Protein AF-A0A920B642-F1 (afdb_monomer_lite)

Radius of gyration: 18.39 Å; chains: 1; bounding box: 37×19×46 Å

Sequence (72 aa):
MKAETILKTRKFDRKSLNFLYNLIVQEGALDKAKKEAEKYSKKALNNIKHLKNSEYKIALQYLLIGNLTRIN

pLDDT: mean 89.85, std 4.78, range [65.38, 96.0]

Secondary structure (DSSP, 8-state):
-HHHHHHHHT---HHHHHHHHHHHHHTTHHHHHHHHHHHHHHHHHHHHHTSPS-HHHHHHHHHHHHHHHHH-

Foldseek 3Di:
DLLVVCVVVVPDDPVNVVVVVVVCVVVVVLVVVLVVLVVVLVVQLVVLVPPDDDPVSVVSVVVSVVSNVVSD

Structure (mmCIF, N/CA/C/O backbone):
data_AF-A0A920B642-F1
#
_entry.id   AF-A0A920B642-F1
#
loop_
_atom_site.group_PDB
_atom_site.id
_atom_site.type_symbol
_atom_site.label_atom_id
_atom_site.label_alt_id
_atom_site.label_comp_id
_atom_site.label_asym_id
_atom_site.label_entity_id
_atom_site.label_seq_id
_atom_site.pdbx_PDB_ins_code
_atom_site.Cartn_x
_atom_site.Cartn_y
_atom_site.Cartn_z
_atom_site.occupancy
_atom_site.B_iso_or_equiv
_atom_site.auth_seq_id
_atom_site.auth_comp_id
_atom_site.auth_asym_id
_atom_site.auth_atom_id
_atom_site.pdbx_PDB_model_num
ATOM 1 N N . MET A 1 1 ? 7.811 5.894 -24.600 1.00 80.62 1 MET A N 1
ATOM 2 C CA . MET A 1 1 ? 9.069 5.727 -23.817 1.00 80.62 1 MET A CA 1
ATOM 3 C C . MET A 1 1 ? 9.457 4.250 -23.679 1.00 80.62 1 MET A C 1
ATOM 5 O O . MET A 1 1 ? 8.590 3.394 -23.788 1.00 80.62 1 MET A O 1
ATOM 9 N N . LYS A 1 2 ? 10.732 3.926 -23.389 1.00 84.56 2 LYS A N 1
ATOM 10 C CA . LYS A 1 2 ? 11.239 2.537 -23.236 1.00 84.56 2 LYS A CA 1
ATOM 11 C C . LYS A 1 2 ? 10.450 1.690 -22.220 1.00 84.56 2 LYS A C 1
ATOM 13 O O . LYS A 1 2 ? 10.218 0.513 -22.472 1.00 84.56 2 LYS A O 1
ATOM 18 N N . ALA A 1 3 ? 9.998 2.292 -21.116 1.00 84.38 3 ALA A N 1
ATOM 19 C CA . ALA A 1 3 ? 9.161 1.628 -20.112 1.00 84.38 3 ALA A CA 1
ATOM 20 C C . ALA A 1 3 ? 7.807 1.168 -20.683 1.00 84.38 3 ALA A C 1
ATOM 22 O O . ALA A 1 3 ? 7.434 0.010 -20.534 1.00 84.38 3 ALA A O 1
ATOM 23 N N . GLU A 1 4 ? 7.105 2.045 -21.405 1.00 87.31 4 GLU A N 1
ATOM 24 C CA . GLU A 1 4 ? 5.817 1.731 -22.042 1.00 87.31 4 GLU A CA 1
ATOM 25 C C . GLU A 1 4 ? 5.952 0.608 -23.072 1.00 87.31 4 GLU A C 1
ATOM 27 O O . GLU A 1 4 ? 5.075 -0.245 -23.169 1.00 87.31 4 GLU A O 1
ATOM 32 N N . THR A 1 5 ? 7.056 0.578 -23.824 1.00 88.12 5 THR A N 1
ATOM 33 C CA . THR A 1 5 ? 7.333 -0.497 -24.783 1.00 88.12 5 THR A CA 1
ATOM 34 C C . THR A 1 5 ? 7.510 -1.841 -24.077 1.00 88.12 5 THR A C 1
ATOM 36 O O . THR A 1 5 ? 6.926 -2.832 -24.512 1.00 88.12 5 THR A O 1
ATOM 39 N N . ILE A 1 6 ? 8.260 -1.890 -22.970 1.00 86.94 6 ILE A N 1
ATOM 40 C CA . ILE A 1 6 ? 8.418 -3.113 -22.161 1.00 86.94 6 ILE A CA 1
ATOM 41 C C . ILE A 1 6 ? 7.053 -3.586 -21.639 1.00 86.94 6 ILE A C 1
ATOM 43 O O . ILE A 1 6 ? 6.703 -4.753 -21.804 1.00 86.94 6 ILE A O 1
ATOM 47 N N . LEU A 1 7 ? 6.249 -2.674 -21.083 1.00 86.94 7 LEU A N 1
ATOM 48 C CA . LEU A 1 7 ? 4.928 -2.994 -20.532 1.00 86.94 7 LEU A CA 1
ATOM 49 C C . LEU A 1 7 ? 3.946 -3.489 -21.605 1.00 86.94 7 LEU A C 1
ATOM 51 O O . LEU A 1 7 ? 3.261 -4.490 -21.396 1.00 86.94 7 LEU A O 1
ATOM 55 N N . LYS A 1 8 ? 3.898 -2.833 -22.772 1.00 90.00 8 LYS A N 1
ATOM 56 C CA . LYS A 1 8 ? 3.011 -3.213 -23.888 1.00 90.00 8 LYS A CA 1
ATOM 57 C C . LYS A 1 8 ? 3.409 -4.544 -24.523 1.00 90.00 8 LYS A C 1
ATOM 59 O O . LYS A 1 8 ? 2.540 -5.342 -24.855 1.00 90.00 8 LYS A O 1
ATOM 64 N N . THR A 1 9 ? 4.709 -4.793 -24.680 1.00 89.88 9 THR A N 1
ATOM 65 C CA . THR A 1 9 ? 5.217 -6.033 -25.297 1.00 89.88 9 THR A CA 1
ATOM 66 C C . THR A 1 9 ? 5.259 -7.216 -24.330 1.00 89.88 9 THR A C 1
ATOM 68 O O . THR A 1 9 ? 5.446 -8.344 -24.779 1.00 89.88 9 THR A O 1
ATOM 71 N N . ARG A 1 10 ? 5.091 -6.973 -23.019 1.00 81.31 10 ARG A N 1
ATOM 72 C CA . ARG A 1 10 ? 5.146 -7.973 -21.936 1.00 81.31 10 ARG A CA 1
ATOM 73 C C . ARG A 1 10 ? 6.423 -8.827 -21.932 1.00 81.31 10 ARG A C 1
ATOM 75 O O . ARG A 1 10 ? 6.444 -9.919 -21.369 1.00 81.31 10 ARG A O 1
ATOM 82 N N . LYS A 1 11 ? 7.505 -8.341 -22.549 1.00 81.25 11 LYS A N 1
ATOM 83 C CA . LYS A 1 11 ? 8.811 -9.011 -22.553 1.00 81.25 11 LYS A CA 1
ATOM 84 C C . LYS A 1 11 ? 9.575 -8.638 -21.286 1.00 81.25 11 LYS A C 1
ATOM 86 O O . LYS A 1 11 ? 10.362 -7.696 -21.292 1.00 81.25 11 LYS A O 1
ATOM 91 N N . PHE A 1 12 ? 9.316 -9.378 -20.210 1.00 87.31 12 PHE A N 1
ATOM 92 C CA . PHE A 1 12 ? 9.902 -9.153 -18.887 1.00 87.31 12 PHE A CA 1
ATOM 93 C C . PHE A 1 12 ? 11.164 -9.992 -18.649 1.00 87.31 12 PHE A C 1
ATOM 95 O O . 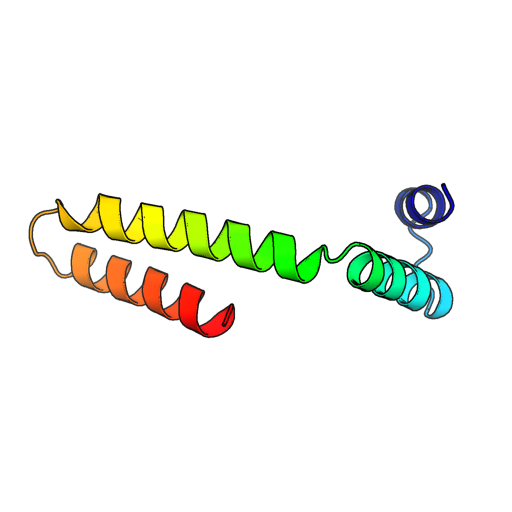PHE A 1 12 ? 11.209 -10.841 -17.762 1.00 87.31 12 PHE A O 1
ATOM 102 N N . ASP A 1 13 ? 12.204 -9.768 -19.450 1.00 91.06 13 ASP A N 1
ATOM 103 C CA . ASP A 1 13 ? 13.528 -10.316 -19.141 1.00 91.06 13 ASP A CA 1
ATOM 104 C C . ASP A 1 13 ? 14.178 -9.585 -17.946 1.00 91.06 13 ASP A C 1
ATOM 106 O O . ASP A 1 13 ? 13.746 -8.502 -17.535 1.00 91.06 13 ASP A O 1
ATOM 110 N N . ARG A 1 14 ? 15.264 -10.140 -17.393 1.00 91.25 14 ARG A N 1
ATOM 111 C CA . ARG A 1 14 ? 15.967 -9.542 -16.242 1.00 91.25 14 ARG A CA 1
ATOM 112 C C . ARG A 1 14 ? 16.415 -8.094 -16.494 1.00 91.25 14 ARG A C 1
ATOM 114 O O . ARG A 1 14 ? 16.382 -7.276 -15.579 1.00 91.25 14 ARG A O 1
ATOM 121 N N . LYS A 1 15 ? 16.817 -7.754 -17.723 1.00 92.88 15 LYS A N 1
ATOM 122 C CA . LYS A 1 15 ? 17.280 -6.404 -18.089 1.00 92.88 15 LYS A CA 1
ATOM 123 C C . LYS A 1 15 ? 16.126 -5.403 -18.075 1.00 92.88 15 LYS A C 1
ATOM 125 O O . LYS A 1 15 ? 16.290 -4.281 -17.599 1.00 92.88 15 LYS A O 1
ATOM 130 N N . SER A 1 16 ? 14.971 -5.808 -18.583 1.00 92.25 16 SER A N 1
ATOM 131 C CA . SER A 1 16 ? 13.750 -5.015 -18.611 1.00 92.25 16 SER A CA 1
ATOM 132 C C . SER A 1 16 ? 13.183 -4.808 -17.203 1.00 92.25 16 SER A C 1
ATOM 134 O O . SER A 1 16 ? 12.827 -3.682 -16.864 1.00 92.25 16 SER A O 1
ATOM 136 N N . LEU A 1 17 ? 13.217 -5.840 -16.350 1.00 93.19 17 LEU A N 1
ATOM 137 C CA . LEU A 1 17 ? 12.830 -5.747 -14.940 1.00 93.19 17 LEU A CA 1
ATOM 138 C C . LEU A 1 17 ? 13.749 -4.797 -14.166 1.00 93.19 17 LEU A C 1
ATOM 140 O O . LEU A 1 17 ? 13.256 -3.895 -13.494 1.00 93.19 17 LEU A O 1
ATOM 144 N N . ASN A 1 18 ? 15.070 -4.924 -14.328 1.00 94.44 18 ASN A N 1
ATOM 145 C CA . ASN A 1 18 ? 16.033 -4.009 -13.709 1.00 94.44 18 ASN A CA 1
ATOM 146 C C . ASN A 1 18 ? 15.820 -2.560 -14.170 1.00 94.44 18 ASN A C 1
ATOM 148 O O . ASN A 1 18 ? 15.882 -1.637 -13.364 1.00 94.44 18 ASN A O 1
ATOM 152 N N . PHE A 1 19 ? 15.550 -2.349 -15.463 1.00 94.19 19 PHE A N 1
ATOM 153 C CA . PHE A 1 19 ? 15.259 -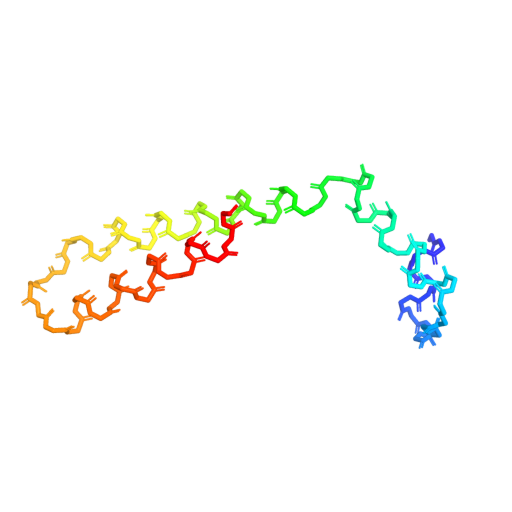1.017 -15.993 1.00 94.19 19 PHE A CA 1
ATOM 154 C C . PHE A 1 19 ? 13.996 -0.415 -15.363 1.00 94.19 19 PHE A C 1
ATOM 156 O O . PHE A 1 19 ? 14.028 0.734 -14.927 1.00 94.19 19 PHE A O 1
ATOM 163 N N . LEU A 1 20 ? 12.902 -1.181 -15.292 1.00 93.25 20 LEU A N 1
ATOM 164 C CA . LEU A 1 20 ? 11.648 -0.723 -14.689 1.00 93.25 20 LEU A CA 1
ATOM 165 C C . LEU A 1 20 ? 11.802 -0.452 -13.188 1.00 93.25 20 LEU A C 1
ATOM 167 O O . LEU A 1 20 ? 11.307 0.561 -12.702 1.00 93.25 20 LEU A O 1
ATOM 171 N N . TYR A 1 21 ? 12.518 -1.316 -12.468 1.00 92.56 21 TYR A N 1
ATOM 172 C CA . TYR A 1 21 ? 12.811 -1.117 -11.052 1.00 92.56 21 TYR A CA 1
ATOM 173 C C . TYR A 1 21 ? 13.613 0.168 -10.818 1.00 92.56 21 TYR A C 1
ATOM 175 O O . TYR A 1 21 ? 13.218 1.001 -10.006 1.00 92.56 21 TYR A O 1
ATOM 183 N N . ASN A 1 22 ? 14.692 0.379 -11.575 1.00 94.19 22 ASN A N 1
ATOM 184 C CA . ASN A 1 22 ? 15.505 1.587 -11.445 1.00 94.19 22 ASN A CA 1
ATOM 185 C C . ASN A 1 22 ? 14.701 2.852 -11.752 1.00 94.19 22 ASN A C 1
ATOM 187 O O . ASN A 1 22 ? 14.873 3.852 -11.064 1.00 94.19 22 ASN A O 1
ATOM 191 N N . LEU A 1 23 ? 13.798 2.801 -12.735 1.00 93.81 23 LEU A N 1
ATOM 192 C CA . LEU A 1 23 ? 12.895 3.911 -13.027 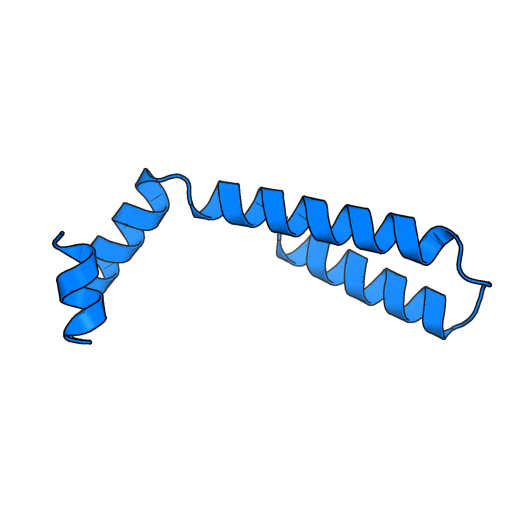1.00 93.81 23 LEU A CA 1
ATOM 193 C C . LEU A 1 23 ? 11.964 4.209 -11.839 1.00 93.81 23 LEU A C 1
ATOM 195 O O . LEU A 1 23 ? 11.842 5.358 -11.433 1.00 93.81 23 LEU A O 1
ATOM 199 N N . ILE A 1 24 ? 11.353 3.180 -11.239 1.00 93.12 24 ILE A N 1
ATOM 200 C CA . ILE A 1 24 ? 10.502 3.316 -10.041 1.00 93.12 24 ILE A CA 1
ATOM 201 C C . ILE A 1 24 ? 11.271 3.964 -8.878 1.00 93.12 24 ILE A C 1
ATOM 203 O O . ILE A 1 24 ? 10.727 4.829 -8.186 1.00 93.12 24 ILE A O 1
ATOM 207 N N . VAL A 1 25 ? 12.528 3.557 -8.674 1.00 92.06 25 VAL A N 1
ATOM 208 C CA . VAL A 1 25 ? 13.410 4.111 -7.637 1.00 92.06 25 VAL A CA 1
ATOM 209 C C . VAL A 1 25 ? 13.773 5.569 -7.942 1.00 92.06 25 VAL A C 1
ATOM 211 O O . VAL A 1 25 ? 13.635 6.417 -7.065 1.00 92.06 25 VAL A O 1
ATOM 214 N N . GLN A 1 26 ? 14.177 5.884 -9.177 1.00 94.00 26 GLN A N 1
ATOM 215 C CA . GLN A 1 26 ? 14.554 7.243 -9.595 1.00 94.00 26 GLN A CA 1
ATOM 216 C C . GLN A 1 26 ? 13.404 8.247 -9.468 1.00 94.00 26 GLN A C 1
ATOM 218 O O . GLN A 1 26 ? 13.616 9.377 -9.040 1.00 94.00 26 GLN A O 1
ATOM 223 N N . GLU A 1 27 ? 12.180 7.833 -9.792 1.00 93.88 27 GLU A N 1
ATOM 224 C CA . GLU A 1 27 ? 10.982 8.681 -9.709 1.00 93.88 27 GLU A CA 1
ATOM 225 C C . GLU A 1 27 ? 10.489 8.913 -8.265 1.00 93.88 27 GLU A C 1
ATOM 227 O O . GLU A 1 27 ? 9.500 9.631 -8.038 1.00 93.88 27 GLU A O 1
ATOM 232 N N . GLY A 1 28 ? 11.123 8.265 -7.276 1.00 93.12 28 GLY A N 1
ATOM 233 C CA . GLY A 1 28 ? 10.660 8.237 -5.886 1.00 93.12 28 GLY A CA 1
ATOM 234 C C . GLY A 1 28 ? 9.244 7.666 -5.761 1.00 93.12 28 GLY A C 1
ATOM 235 O O . GLY A 1 28 ? 8.475 8.065 -4.883 1.00 93.12 28 GLY A O 1
ATOM 236 N N . ALA A 1 29 ? 8.848 6.783 -6.685 1.00 91.94 29 ALA A N 1
ATOM 237 C CA . ALA A 1 29 ? 7.472 6.309 -6.785 1.00 91.94 29 ALA A CA 1
ATOM 238 C C . ALA A 1 29 ? 7.079 5.430 -5.585 1.00 91.94 29 ALA A C 1
ATOM 240 O O . ALA A 1 29 ? 5.924 5.466 -5.160 1.00 91.94 29 ALA A O 1
ATOM 241 N N . LEU A 1 30 ? 8.043 4.709 -4.998 1.00 88.81 30 LEU A N 1
ATOM 242 C CA . LEU A 1 30 ? 7.839 3.923 -3.775 1.00 88.81 30 LEU A CA 1
ATOM 243 C C . LEU A 1 30 ? 7.474 4.815 -2.583 1.00 88.81 30 LEU A C 1
ATOM 245 O O . LEU A 1 30 ? 6.473 4.561 -1.916 1.00 88.81 30 LEU A O 1
ATOM 249 N N . ASP A 1 31 ? 8.211 5.906 -2.364 1.00 90.25 31 ASP A N 1
ATOM 250 C CA . ASP A 1 31 ? 7.938 6.840 -1.265 1.00 90.25 31 ASP A CA 1
ATOM 251 C C . ASP A 1 31 ? 6.604 7.567 -1.450 1.00 90.25 31 ASP A C 1
ATOM 253 O O . ASP A 1 31 ? 5.856 7.773 -0.491 1.00 90.25 31 ASP A O 1
ATOM 257 N N . LYS A 1 32 ? 6.271 7.936 -2.693 1.00 92.69 32 LYS A N 1
ATOM 258 C CA . LYS A 1 32 ? 4.963 8.521 -3.030 1.00 92.69 32 LYS A CA 1
ATOM 259 C C . LYS A 1 32 ? 3.827 7.542 -2.720 1.00 92.69 32 LYS A C 1
ATOM 261 O O . LYS A 1 32 ? 2.847 7.932 -2.086 1.00 92.69 32 LYS A O 1
ATOM 266 N N . ALA A 1 33 ? 3.973 6.276 -3.114 1.00 90.94 33 ALA A N 1
ATOM 267 C CA . ALA A 1 33 ? 2.989 5.235 -2.828 1.00 90.94 33 ALA A CA 1
ATOM 268 C C . ALA A 1 33 ? 2.843 4.987 -1.317 1.00 90.94 33 ALA A C 1
ATOM 270 O O . ALA A 1 33 ? 1.717 4.921 -0.821 1.00 90.94 33 ALA A O 1
ATOM 271 N N . LYS A 1 34 ? 3.959 4.937 -0.576 1.00 90.56 34 LYS A N 1
ATOM 272 C CA . LYS A 1 34 ? 3.977 4.827 0.891 1.00 90.56 34 LYS A CA 1
ATOM 273 C C . LYS A 1 34 ? 3.210 5.974 1.553 1.00 90.56 34 LYS A C 1
ATOM 275 O O . LYS A 1 34 ? 2.296 5.722 2.338 1.00 90.56 34 LYS A O 1
ATOM 280 N N . LYS A 1 35 ? 3.495 7.223 1.172 1.00 92.12 35 LYS A N 1
ATOM 281 C CA . LYS A 1 35 ? 2.803 8.412 1.704 1.00 92.12 35 LYS A CA 1
ATOM 282 C C . LYS A 1 35 ? 1.296 8.391 1.448 1.00 92.12 35 LYS A C 1
ATOM 284 O O . LYS A 1 35 ? 0.520 8.701 2.354 1.00 92.12 35 LYS A O 1
ATOM 289 N N . GLU A 1 36 ? 0.861 8.024 0.244 1.00 93.38 36 GLU A N 1
ATOM 290 C CA . GLU A 1 36 ? -0.573 7.932 -0.054 1.00 93.38 36 GLU A CA 1
ATOM 291 C C . GLU A 1 36 ? -1.237 6.778 0.714 1.00 93.38 36 GLU A C 1
ATOM 293 O O . GLU A 1 36 ? -2.311 6.967 1.290 1.00 93.38 36 GLU A O 1
ATOM 298 N N . ALA A 1 37 ? -0.587 5.616 0.822 1.00 90.12 37 ALA A N 1
ATOM 299 C CA . ALA A 1 37 ? -1.107 4.492 1.598 1.00 90.12 37 ALA A CA 1
ATOM 300 C C . ALA A 1 37 ? -1.258 4.835 3.095 1.00 90.12 37 ALA A C 1
ATOM 302 O O . ALA A 1 37 ? -2.289 4.529 3.708 1.00 90.12 37 ALA A O 1
ATOM 303 N N . GLU A 1 38 ? -0.286 5.542 3.678 1.00 90.12 38 GLU A N 1
ATOM 304 C CA . GLU A 1 38 ? -0.384 6.066 5.044 1.00 90.12 38 GLU A CA 1
ATOM 305 C C . GLU A 1 38 ? -1.544 7.051 5.210 1.00 90.12 38 GLU A C 1
ATOM 307 O O . GLU A 1 38 ? -2.299 6.973 6.182 1.00 90.12 38 GLU A O 1
ATOM 312 N N . LYS A 1 39 ? -1.698 7.989 4.272 1.00 91.31 39 LYS A N 1
ATOM 313 C CA . LYS A 1 39 ? -2.757 9.006 4.289 1.00 91.31 39 LYS A CA 1
ATOM 314 C C . LYS A 1 39 ? -4.145 8.370 4.272 1.00 91.31 39 LYS A C 1
ATOM 316 O O . LYS A 1 39 ? -4.991 8.744 5.089 1.00 91.31 39 LYS A O 1
ATOM 321 N N . TYR A 1 40 ? -4.378 7.386 3.403 1.00 91.31 40 TYR A N 1
ATOM 322 C CA . TYR A 1 40 ? -5.649 6.655 3.370 1.00 91.31 40 TYR A CA 1
ATOM 323 C C . TYR A 1 40 ? -5.885 5.841 4.642 1.00 91.31 40 TYR A C 1
ATOM 325 O O . TYR A 1 40 ? -6.994 5.863 5.177 1.00 91.31 40 TYR A O 1
ATOM 333 N N . SER A 1 41 ? -4.850 5.193 5.173 1.00 88.81 41 SER A N 1
ATOM 334 C CA . SER A 1 41 ? -4.956 4.417 6.414 1.00 88.81 41 SER A CA 1
ATOM 335 C C . SER A 1 41 ? -5.282 5.305 7.622 1.00 88.81 41 SER A C 1
ATOM 337 O O . SER A 1 41 ? -6.184 4.991 8.397 1.00 88.81 41 SER A O 1
ATOM 339 N N .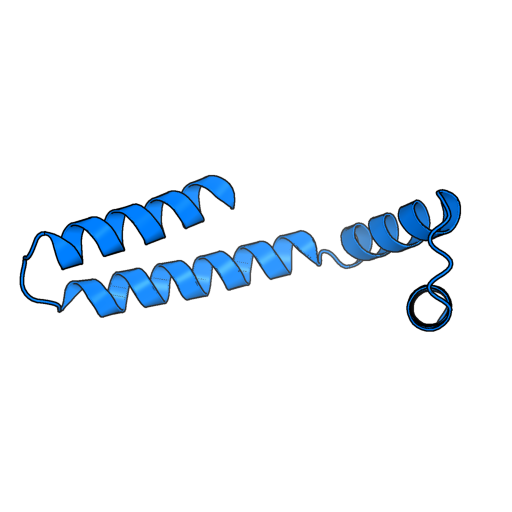 LYS A 1 42 ? -4.628 6.470 7.745 1.00 88.56 42 LYS A N 1
ATOM 340 C CA . LYS A 1 42 ? -4.931 7.484 8.773 1.00 88.56 42 LYS A CA 1
ATOM 341 C C . LYS A 1 42 ? -6.359 8.023 8.631 1.00 88.56 42 LYS A C 1
ATOM 343 O O . LYS A 1 42 ? -7.072 8.145 9.626 1.00 88.56 42 LYS A O 1
ATOM 348 N N . LYS A 1 43 ? -6.813 8.291 7.400 1.00 92.50 43 LYS A N 1
ATOM 349 C CA . LYS A 1 43 ? -8.199 8.713 7.127 1.00 92.50 43 LYS A CA 1
ATOM 350 C C . LYS A 1 43 ? -9.210 7.640 7.543 1.00 92.50 43 LYS A C 1
ATOM 352 O O . LYS A 1 43 ? -10.206 7.965 8.183 1.00 92.50 43 LYS A O 1
ATOM 357 N N . ALA A 1 44 ? -8.943 6.374 7.228 1.00 91.31 44 ALA A N 1
ATOM 358 C CA . ALA A 1 44 ? -9.794 5.258 7.628 1.00 91.31 44 ALA A CA 1
ATOM 359 C C . ALA A 1 44 ? -9.865 5.119 9.158 1.00 91.31 44 ALA A C 1
ATOM 361 O O . ALA A 1 44 ? -10.963 5.015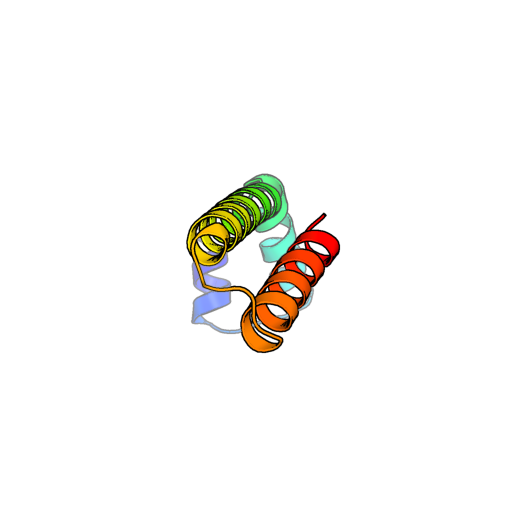 9.701 1.00 91.31 44 ALA A O 1
ATOM 362 N N . LEU A 1 45 ? -8.725 5.213 9.856 1.00 89.56 45 LEU A N 1
ATOM 363 C CA . LEU A 1 45 ? -8.668 5.199 11.323 1.00 89.56 45 LEU A CA 1
ATOM 364 C C . LEU A 1 45 ? -9.503 6.328 11.948 1.00 89.56 45 LEU A C 1
ATOM 366 O O . LEU A 1 45 ? -10.264 6.085 12.887 1.00 89.56 45 LEU A O 1
ATOM 370 N N . ASN A 1 46 ? -9.410 7.543 11.403 1.00 91.12 46 ASN A N 1
ATOM 371 C CA . ASN A 1 46 ? -10.225 8.671 11.857 1.00 91.12 46 ASN A CA 1
ATOM 372 C C . ASN A 1 46 ? -11.723 8.419 11.647 1.00 91.12 46 ASN A C 1
ATOM 374 O O . ASN A 1 46 ? -12.510 8.649 12.561 1.00 91.12 46 ASN A O 1
ATOM 378 N N . ASN A 1 47 ? -12.119 7.886 10.489 1.00 91.94 47 ASN A N 1
ATOM 379 C CA . ASN A 1 47 ? -13.525 7.599 10.203 1.00 91.94 47 ASN A CA 1
ATOM 380 C C . ASN A 1 47 ? -14.110 6.554 11.163 1.00 91.94 47 ASN A C 1
ATOM 382 O O . ASN A 1 47 ? -15.225 6.725 11.657 1.00 91.94 47 ASN A O 1
ATOM 386 N N . ILE A 1 48 ? -13.359 5.493 11.478 1.00 92.06 48 ILE A N 1
ATOM 387 C CA . ILE A 1 48 ? -13.859 4.440 12.373 1.00 92.06 48 ILE A CA 1
ATOM 388 C C . ILE A 1 48 ? -13.868 4.851 13.851 1.00 92.06 48 ILE A C 1
ATOM 390 O O . ILE A 1 48 ? -14.527 4.197 14.661 1.00 92.06 48 ILE A O 1
ATOM 394 N N . LYS A 1 49 ? -13.185 5.943 14.228 1.00 88.06 49 LYS A N 1
ATOM 395 C CA . LYS A 1 49 ? -13.175 6.461 15.608 1.00 88.06 49 LYS A CA 1
ATOM 396 C C . LYS A 1 49 ? -14.590 6.759 16.116 1.00 88.06 49 LYS A C 1
ATOM 398 O O . LYS A 1 49 ? -14.875 6.495 17.284 1.00 88.06 49 LYS A O 1
ATOM 403 N N . HIS A 1 50 ? -15.460 7.242 15.228 1.00 89.50 50 HIS A N 1
ATOM 404 C CA . HIS A 1 50 ? -16.843 7.629 15.519 1.00 89.50 50 HIS A CA 1
ATOM 405 C C . HIS A 1 50 ? -17.822 6.451 15.607 1.00 89.50 50 HIS A C 1
ATOM 407 O O . HIS A 1 50 ? -18.961 6.634 16.032 1.00 89.50 50 HIS A O 1
ATOM 413 N N . LEU A 1 51 ? -17.404 5.239 15.227 1.00 92.56 51 LEU A N 1
ATOM 414 C CA . LEU A 1 51 ? -18.251 4.056 15.350 1.00 92.56 51 LEU A CA 1
ATOM 415 C C . LEU A 1 51 ? -18.456 3.694 16.824 1.00 92.56 51 LEU A C 1
ATOM 417 O O . LEU A 1 51 ? -17.554 3.864 17.654 1.00 92.56 51 LEU A O 1
ATOM 421 N N . LYS A 1 52 ? -19.630 3.138 17.144 1.00 94.06 52 LYS A N 1
ATOM 422 C CA . LYS A 1 52 ? -19.893 2.548 18.461 1.00 94.06 52 LYS A CA 1
ATOM 423 C C . LYS A 1 52 ? -18.859 1.465 18.765 1.00 94.06 52 LYS A C 1
ATOM 425 O O . LYS A 1 52 ? -18.433 0.724 17.875 1.00 94.06 52 LYS A O 1
ATOM 430 N N . ASN A 1 53 ? -18.460 1.378 20.030 1.00 93.00 53 ASN A N 1
ATOM 431 C CA . ASN A 1 53 ? -17.546 0.332 20.465 1.00 93.00 53 ASN A CA 1
ATOM 432 C C . ASN A 1 53 ? -18.199 -1.037 20.261 1.00 93.00 53 ASN A C 1
ATOM 434 O O . ASN A 1 53 ? -19.332 -1.268 20.673 1.00 93.00 53 ASN A O 1
ATOM 438 N N . SER A 1 54 ? -17.479 -1.900 19.556 1.00 96.00 54 SER A N 1
ATOM 439 C CA . SER A 1 54 ? -17.872 -3.260 19.211 1.00 96.00 54 SER A CA 1
ATOM 440 C C . SER A 1 54 ? -16.618 -4.044 18.837 1.00 96.00 54 SER A C 1
ATOM 442 O O . SER A 1 54 ? -15.601 -3.453 18.461 1.00 96.00 54 SER A O 1
ATOM 444 N N . GLU A 1 55 ? -16.703 -5.368 18.881 1.00 95.62 55 GLU A N 1
ATOM 445 C CA . GLU A 1 55 ? -15.633 -6.257 18.413 1.00 95.62 55 GLU A CA 1
ATOM 446 C C . GLU A 1 55 ? -15.287 -5.993 16.939 1.00 95.62 55 GLU A C 1
ATOM 448 O O . GLU A 1 55 ? -14.117 -5.986 16.567 1.00 95.62 55 GLU A O 1
ATOM 453 N N . TYR A 1 56 ? -16.281 -5.639 16.118 1.00 93.62 56 TYR A N 1
ATOM 454 C CA . TYR A 1 56 ? -16.079 -5.248 14.721 1.00 93.62 56 TYR A CA 1
ATOM 455 C C . TYR A 1 56 ? -15.246 -3.969 14.574 1.00 93.62 56 TYR A C 1
ATOM 457 O O . TYR A 1 56 ? -14.347 -3.911 13.735 1.00 93.62 56 TYR A O 1
ATOM 465 N N . LYS A 1 57 ? -15.491 -2.947 15.408 1.00 93.94 57 LYS A N 1
ATOM 466 C CA . LYS A 1 57 ? -14.664 -1.726 15.428 1.00 93.94 57 LYS A CA 1
ATOM 467 C C . LYS A 1 57 ? -13.218 -2.053 15.804 1.00 93.94 57 LYS A C 1
ATOM 469 O O . LYS A 1 57 ? -12.299 -1.534 15.175 1.00 93.94 57 LYS A O 1
ATOM 474 N N . ILE A 1 58 ? -13.027 -2.912 16.803 1.00 93.00 58 ILE A N 1
ATOM 475 C CA . ILE A 1 58 ? -11.702 -3.340 17.267 1.00 93.00 58 ILE A CA 1
ATOM 476 C C . ILE A 1 58 ? -10.972 -4.112 16.157 1.00 93.00 58 ILE A C 1
ATOM 478 O O . ILE A 1 58 ? -9.828 -3.791 15.837 1.00 93.00 58 ILE A O 1
ATOM 482 N N . ALA A 1 59 ? -11.641 -5.056 15.492 1.00 94.31 59 ALA A N 1
ATOM 483 C CA . ALA A 1 59 ? -11.076 -5.800 14.367 1.00 94.31 59 ALA A CA 1
ATOM 484 C C . ALA A 1 59 ? -10.663 -4.877 13.204 1.00 94.31 59 ALA A C 1
ATOM 486 O O . ALA A 1 59 ? -9.567 -5.018 12.657 1.00 94.31 59 ALA A O 1
ATOM 487 N N . LEU A 1 60 ? -11.495 -3.883 12.867 1.00 92.12 60 LEU A N 1
ATOM 488 C CA . LEU A 1 60 ? -11.169 -2.868 11.858 1.00 92.12 60 LEU A CA 1
ATOM 489 C C . LEU A 1 60 ? -9.941 -2.032 12.248 1.00 92.12 60 LEU A C 1
ATOM 491 O O . LEU A 1 60 ? -9.101 -1.745 11.395 1.00 92.12 60 LEU A O 1
ATOM 495 N N . GLN A 1 61 ? -9.806 -1.666 13.526 1.00 91.88 61 GLN A N 1
ATOM 496 C CA . GLN A 1 61 ? -8.621 -0.962 14.024 1.00 91.88 61 GLN A CA 1
ATOM 497 C C . GLN A 1 61 ? -7.358 -1.812 13.866 1.00 91.88 61 GLN A C 1
ATOM 499 O O . GLN A 1 61 ? -6.368 -1.318 13.327 1.00 91.88 61 GLN A O 1
ATOM 504 N N . TYR A 1 62 ? -7.395 -3.088 14.258 1.00 91.56 62 TYR A N 1
ATOM 505 C CA . TYR A 1 62 ? -6.250 -3.990 14.106 1.00 91.56 62 TYR A CA 1
ATOM 506 C C . TYR A 1 62 ? -5.852 -4.202 12.646 1.00 91.56 62 TYR A C 1
ATOM 508 O O . TYR A 1 62 ? -4.662 -4.171 12.332 1.00 91.56 62 TYR A O 1
ATOM 516 N N . LEU A 1 63 ? -6.824 -4.356 11.743 1.00 90.19 63 LEU A N 1
ATOM 517 C CA . LEU A 1 63 ? -6.555 -4.484 10.310 1.00 90.19 63 LEU A CA 1
ATOM 518 C C . LEU A 1 63 ? -5.828 -3.244 9.761 1.00 90.19 63 LEU A C 1
ATOM 520 O O . LEU A 1 63 ? -4.841 -3.367 9.034 1.00 90.19 63 LEU A O 1
ATOM 524 N N . LEU A 1 64 ? -6.292 -2.047 10.127 1.00 89.00 64 LEU A N 1
ATOM 525 C CA . LEU A 1 64 ? -5.704 -0.787 9.667 1.00 89.00 64 LEU A CA 1
ATOM 526 C C . LEU A 1 64 ? -4.313 -0.535 10.259 1.00 89.00 64 LEU A C 1
ATOM 528 O O . LEU A 1 64 ? -3.414 -0.107 9.534 1.00 89.00 64 LEU A O 1
ATOM 532 N N . ILE A 1 65 ? -4.115 -0.830 11.547 1.00 87.19 65 ILE A N 1
ATOM 533 C CA . ILE A 1 65 ? -2.803 -0.724 12.203 1.00 87.19 65 ILE A CA 1
ATOM 534 C C . ILE A 1 65 ? -1.822 -1.720 11.579 1.00 87.19 65 ILE A C 1
ATOM 536 O O . ILE A 1 65 ? -0.717 -1.332 11.211 1.00 87.19 65 ILE A O 1
ATOM 540 N N . GLY A 1 66 ? -2.237 -2.974 11.379 1.00 87.38 66 GLY A N 1
ATOM 541 C CA . GLY A 1 66 ? -1.398 -3.995 10.753 1.00 87.38 66 GLY A CA 1
ATOM 542 C C . GLY A 1 66 ? -0.955 -3.615 9.337 1.00 87.38 66 GLY A C 1
ATOM 543 O O . GLY A 1 66 ? 0.196 -3.848 8.969 1.00 87.38 66 GLY A O 1
ATOM 544 N N . ASN A 1 67 ? -1.828 -2.974 8.556 1.00 83.50 67 ASN A N 1
A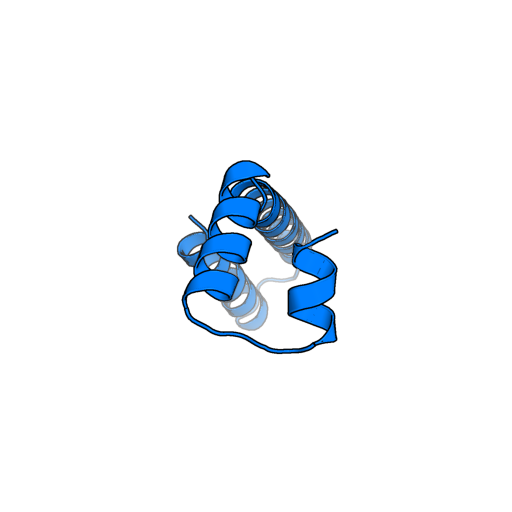TOM 545 C CA . ASN A 1 67 ? -1.461 -2.459 7.235 1.00 83.50 67 ASN A CA 1
ATOM 546 C C . ASN A 1 67 ? -0.436 -1.319 7.318 1.00 83.50 67 ASN A C 1
ATOM 548 O O . ASN A 1 67 ? 0.526 -1.324 6.554 1.00 83.50 67 ASN A O 1
ATOM 552 N N . LEU A 1 68 ? -0.588 -0.389 8.266 1.00 82.94 68 LEU A N 1
ATOM 553 C CA . LEU A 1 68 ? 0.387 0.685 8.496 1.00 82.94 68 LEU A CA 1
ATOM 554 C C . LEU A 1 68 ? 1.764 0.147 8.906 1.00 82.94 68 LEU A C 1
ATOM 556 O O . LEU A 1 68 ? 2.775 0.634 8.408 1.00 82.94 68 LEU A O 1
ATOM 560 N N . THR A 1 69 ? 1.817 -0.876 9.763 1.00 85.69 69 THR A N 1
ATOM 561 C CA . THR A 1 69 ? 3.082 -1.491 10.199 1.00 85.69 69 THR A CA 1
ATOM 562 C C . THR A 1 69 ? 3.840 -2.156 9.052 1.00 85.69 69 THR A C 1
ATOM 564 O O . THR A 1 69 ? 5.059 -2.129 9.053 1.00 85.69 69 THR A O 1
ATOM 567 N N . ARG A 1 70 ? 3.150 -2.735 8.062 1.00 82.69 70 ARG A N 1
ATOM 568 C CA . ARG A 1 70 ? 3.805 -3.369 6.899 1.00 82.69 70 ARG A CA 1
ATOM 569 C C . ARG A 1 70 ? 4.359 -2.365 5.889 1.00 82.69 70 ARG A C 1
ATOM 571 O O . ARG A 1 70 ? 5.230 -2.714 5.101 1.00 82.69 70 ARG A O 1
ATOM 578 N N . ILE A 1 71 ? 3.784 -1.165 5.858 1.00 78.62 71 ILE A N 1
ATOM 579 C CA . ILE A 1 71 ? 4.194 -0.077 4.964 1.00 78.62 71 ILE A CA 1
ATOM 580 C C . ILE A 1 71 ? 5.405 0.675 5.544 1.00 78.62 71 ILE A C 1
ATOM 582 O O . ILE A 1 71 ? 6.231 1.189 4.784 1.00 78.62 71 ILE A O 1
ATOM 586 N N . ASN A 1 72 ? 5.490 0.762 6.875 1.00 65.38 72 ASN A N 1
ATOM 587 C CA . ASN A 1 72 ? 6.547 1.466 7.598 1.00 65.38 72 ASN A CA 1
ATOM 588 C C . ASN A 1 72 ? 7.864 0.707 7.626 1.00 65.38 72 ASN A C 1
ATOM 590 O O . ASN A 1 72 ? 8.851 1.373 7.233 1.00 65.38 72 ASN A O 1
#